Protein AF-A0A0F9JN85-F1 (afdb_monomer_lite)

Foldseek 3Di:
DPDQPQDAQDPVPDDDPVNVSSVVSVVVVCCAVVAQWDWDADVVVHQKIKIAWYWAPADPPDDIDTDHIDMEDHDDADDPAKWKKWWKAQRPHRDIYIHTFDGDNDYDYDDDDPRIDTRDMDIHD

Structure (mmCIF, N/CA/C/O backbone):
data_AF-A0A0F9JN85-F1
#
_entry.id   AF-A0A0F9JN85-F1
#
loop_
_atom_site.group_PDB
_atom_site.id
_atom_site.type_symbol
_atom_site.label_atom_id
_atom_site.label_alt_id
_atom_site.label_comp_id
_atom_site.label_asym_id
_atom_site.label_entity_id
_atom_site.label_seq_id
_atom_site.pdbx_PDB_ins_code
_atom_site.Cartn_x
_atom_site.Cartn_y
_atom_site.Cartn_z
_atom_site.occupancy
_atom_site.B_iso_or_equiv
_atom_site.auth_seq_id
_atom_site.auth_comp_id
_atom_site.auth_asym_id
_atom_site.auth_atom_id
_atom_site.pdbx_PDB_model_num
ATOM 1 N N . MET A 1 1 ? -21.813 4.625 11.075 1.00 38.69 1 MET A N 1
ATOM 2 C CA . MET A 1 1 ? -21.301 6.012 10.991 1.00 38.69 1 MET A CA 1
ATOM 3 C C . MET A 1 1 ? -19.784 5.920 11.003 1.00 38.69 1 MET A C 1
ATOM 5 O O . MET A 1 1 ? -19.260 5.353 11.948 1.00 38.69 1 MET A O 1
ATOM 9 N N . GLY A 1 2 ? -19.093 6.367 9.949 1.00 46.31 2 GLY A N 1
ATOM 10 C CA . GLY A 1 2 ? -17.648 6.147 9.726 1.00 46.31 2 GLY A CA 1
ATOM 11 C C . GLY A 1 2 ? -16.693 6.926 10.643 1.00 46.31 2 GLY A C 1
ATOM 12 O O . GLY A 1 2 ? -15.533 7.116 10.294 1.00 46.31 2 GLY A O 1
ATOM 13 N N . VAL A 1 3 ? -17.174 7.384 11.799 1.00 55.22 3 VAL A N 1
ATOM 14 C CA . VAL A 1 3 ? -16.385 8.066 12.827 1.00 55.22 3 VAL A CA 1
ATOM 15 C C . VAL A 1 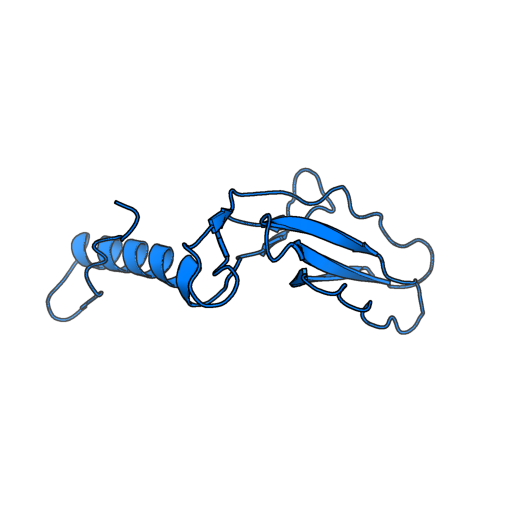3 ? -16.336 7.136 14.029 1.00 55.22 3 VAL A C 1
ATOM 17 O O . VAL A 1 3 ? -17.376 6.826 14.610 1.00 55.22 3 VAL A O 1
ATOM 20 N N . PHE A 1 4 ? -15.144 6.651 14.372 1.00 52.91 4 PHE A N 1
ATOM 21 C CA . PHE A 1 4 ? -14.970 5.849 15.576 1.00 52.91 4 PHE A CA 1
ATOM 22 C C . PHE A 1 4 ? -15.114 6.750 16.804 1.00 52.91 4 PHE A C 1
ATOM 24 O O . PHE A 1 4 ? -14.459 7.795 16.853 1.00 52.91 4 PHE A O 1
ATOM 31 N N . PRO A 1 5 ? -15.913 6.367 17.810 1.00 57.12 5 PRO A N 1
ATOM 32 C CA . PRO A 1 5 ? -15.884 7.014 19.112 1.00 57.12 5 PRO A CA 1
ATOM 33 C C . PRO A 1 5 ? -14.616 6.559 19.848 1.00 57.12 5 PRO A C 1
ATOM 35 O O . PRO A 1 5 ? -14.686 5.796 20.805 1.00 57.12 5 PRO A O 1
ATOM 38 N N . ALA A 1 6 ? -13.438 6.957 19.362 1.00 64.38 6 ALA A N 1
ATOM 39 C CA . ALA A 1 6 ? -12.192 6.611 20.026 1.00 64.38 6 ALA A CA 1
ATOM 40 C C . ALA A 1 6 ? -12.127 7.387 21.346 1.00 64.38 6 ALA A C 1
ATOM 42 O O . ALA A 1 6 ? -12.000 8.614 21.356 1.00 64.38 6 ALA A O 1
ATOM 43 N N . THR A 1 7 ? -12.246 6.673 22.464 1.00 78.50 7 THR A N 1
ATOM 44 C CA . THR A 1 7 ? -11.948 7.256 23.772 1.00 78.50 7 THR A CA 1
ATOM 45 C C . THR A 1 7 ? -10.436 7.406 23.854 1.00 78.50 7 THR A C 1
ATOM 47 O O . THR A 1 7 ? -9.712 6.434 23.655 1.00 78.50 7 THR A O 1
ATOM 50 N N . GLN A 1 8 ? -9.944 8.616 24.116 1.00 81.75 8 GLN A N 1
ATOM 51 C CA . GLN A 1 8 ? -8.508 8.838 24.256 1.00 81.75 8 GLN A CA 1
ATOM 52 C C . GLN A 1 8 ? -7.959 7.982 25.420 1.00 81.75 8 GLN A C 1
ATOM 54 O O . GLN A 1 8 ? -8.549 8.003 26.505 1.00 81.75 8 GLN A O 1
ATOM 59 N N . PRO A 1 9 ? -6.858 7.228 25.219 1.00 87.56 9 PRO A N 1
ATOM 60 C CA . PRO A 1 9 ? -6.204 6.488 26.284 1.00 87.56 9 PRO A CA 1
ATOM 61 C C . PRO A 1 9 ? -5.744 7.438 27.383 1.00 87.56 9 PRO A C 1
ATOM 63 O O . PRO A 1 9 ? -5.008 8.392 27.123 1.00 87.56 9 PRO A O 1
ATOM 66 N N . ASP A 1 10 ? -6.141 7.145 28.613 1.00 89.50 10 ASP A N 1
ATOM 67 C CA . ASP A 1 10 ? -5.716 7.890 29.790 1.00 89.50 10 ASP A CA 1
ATOM 68 C C . ASP A 1 10 ? -5.377 6.919 30.917 1.00 89.50 10 ASP A C 1
ATOM 70 O O . ASP A 1 10 ? -6.250 6.381 31.590 1.00 89.50 10 ASP A O 1
ATOM 74 N N . HIS A 1 11 ? -4.082 6.713 31.143 1.00 88.75 11 HIS A N 1
ATOM 75 C CA . HIS A 1 11 ? -3.583 5.814 32.181 1.00 88.75 11 HIS A CA 1
ATOM 76 C C . HIS A 1 11 ? -3.850 6.311 33.615 1.00 88.75 11 HIS A C 1
ATOM 78 O O . HIS A 1 11 ? -3.618 5.562 34.564 1.00 88.75 11 HIS A O 1
ATOM 84 N N . THR A 1 12 ? -4.291 7.563 33.790 1.00 90.81 12 THR A N 1
ATOM 85 C CA . THR A 1 12 ? -4.601 8.146 35.104 1.00 90.81 12 THR A CA 1
ATOM 86 C C . THR A 1 12 ? -6.059 7.937 35.512 1.00 90.81 12 THR A C 1
ATOM 88 O O . THR A 1 12 ? -6.355 7.893 36.705 1.00 90.81 12 THR A O 1
ATOM 91 N N . SER A 1 13 ? -6.962 7.755 34.541 1.00 90.00 13 SER A N 1
ATOM 92 C CA . SER A 1 13 ? -8.403 7.563 34.771 1.00 90.00 13 SER A CA 1
ATOM 93 C C . SER A 1 13 ? -8.943 6.212 34.284 1.00 90.00 13 SER A C 1
ATOM 95 O O . SER A 1 13 ? -10.009 5.781 34.724 1.00 90.00 13 SER A O 1
ATOM 97 N N . GLN A 1 14 ? -8.206 5.505 33.424 1.00 90.81 14 GLN A N 1
ATOM 98 C CA . GLN A 1 14 ? -8.538 4.178 32.909 1.00 90.81 14 GLN A CA 1
ATOM 99 C C . GLN A 1 14 ? -7.507 3.157 33.393 1.00 90.81 14 GLN A C 1
ATOM 101 O O . GLN A 1 14 ? -6.304 3.405 33.398 1.00 90.81 14 GLN A O 1
ATOM 106 N N . THR A 1 15 ? -7.965 1.957 33.744 1.00 91.12 15 THR A N 1
ATOM 107 C CA . THR A 1 15 ? -7.088 0.837 34.111 1.00 91.12 15 THR A CA 1
ATOM 108 C C . THR A 1 15 ? -7.590 -0.460 33.481 1.00 91.12 15 THR A C 1
ATOM 110 O O . THR A 1 15 ? -8.753 -0.561 33.099 1.00 91.12 15 THR A O 1
ATOM 113 N N . GLY A 1 16 ? -6.719 -1.464 33.341 1.00 90.94 16 GLY A N 1
ATOM 114 C CA . GLY A 1 16 ? -7.110 -2.796 32.864 1.00 90.94 16 GLY A CA 1
ATOM 115 C C . GLY A 1 16 ? -7.674 -2.808 31.437 1.00 90.94 16 GLY A C 1
ATOM 116 O O . GLY A 1 16 ? -7.046 -2.299 30.510 1.00 90.94 16 GLY A O 1
ATOM 117 N N . THR A 1 17 ? -8.833 -3.445 31.255 1.00 92.38 17 THR A N 1
ATOM 118 C CA . THR A 1 17 ? -9.493 -3.624 29.950 1.00 92.38 17 THR A CA 1
ATOM 119 C C . THR A 1 17 ? -9.867 -2.297 29.269 1.00 92.38 17 THR A C 1
ATOM 121 O O . THR A 1 17 ? -9.476 -2.136 28.117 1.00 92.38 17 THR A O 1
ATOM 124 N N . PRO A 1 18 ? -10.515 -1.318 29.941 1.00 88.75 18 PRO A N 1
ATOM 125 C CA . PRO A 1 18 ? -10.821 -0.009 29.350 1.00 88.75 18 PRO A CA 1
ATOM 126 C C . PRO A 1 18 ? -9.635 0.707 28.690 1.00 88.75 18 PRO A C 1
ATOM 128 O O . PRO A 1 18 ? -9.768 1.209 27.579 1.00 88.75 18 PRO A O 1
ATOM 131 N N . TYR A 1 19 ? -8.465 0.714 29.339 1.00 90.69 19 TYR A N 1
ATOM 132 C CA . TYR A 1 19 ? -7.268 1.360 28.789 1.00 90.69 19 TYR A CA 1
ATOM 133 C C . TYR A 1 19 ? -6.749 0.638 27.535 1.00 90.69 19 TYR A C 1
ATOM 135 O O . TYR A 1 19 ? -6.355 1.275 26.563 1.00 90.69 19 TYR A O 1
ATOM 143 N N . LYS A 1 20 ? -6.789 -0.702 27.525 1.00 90.12 20 LYS A N 1
ATOM 144 C CA . LYS A 1 20 ? -6.379 -1.509 26.364 1.00 90.12 20 LYS A CA 1
ATOM 145 C C . LYS A 1 20 ? -7.319 -1.308 25.175 1.00 90.12 20 LYS A C 1
ATOM 147 O O . LYS A 1 20 ? -6.839 -1.087 24.073 1.00 90.12 20 LYS A O 1
ATOM 152 N N . THR A 1 21 ? -8.631 -1.292 25.412 1.00 87.81 21 THR A N 1
ATOM 153 C CA . THR A 1 21 ? -9.624 -0.987 24.370 1.00 87.81 21 THR A CA 1
ATOM 154 C C . THR A 1 21 ? -9.409 0.411 23.786 1.00 87.81 21 THR A C 1
ATOM 156 O O . THR A 1 21 ? -9.386 0.559 22.571 1.00 87.81 21 THR A O 1
ATOM 159 N N . ALA A 1 22 ? -9.154 1.421 24.627 1.00 85.00 22 ALA A N 1
ATOM 160 C CA . ALA A 1 22 ? -8.855 2.776 24.160 1.00 85.00 22 ALA A CA 1
ATOM 161 C C . ALA A 1 22 ? -7.584 2.836 23.287 1.00 85.00 22 ALA A C 1
ATOM 163 O O . ALA A 1 22 ? -7.543 3.564 22.293 1.00 85.00 22 ALA A O 1
ATOM 164 N N . LEU A 1 23 ? -6.545 2.066 23.636 1.00 86.00 23 LEU A N 1
ATOM 165 C CA . LEU A 1 23 ? -5.328 1.955 22.825 1.00 86.00 23 LEU A CA 1
ATOM 166 C C . LEU A 1 23 ? -5.598 1.288 21.471 1.00 86.00 23 LEU A C 1
ATOM 168 O O . LEU A 1 23 ? -5.106 1.785 20.458 1.00 86.00 23 LEU A O 1
ATOM 172 N N . ASP A 1 24 ? -6.386 0.211 21.441 1.00 84.38 24 ASP A N 1
ATOM 173 C CA . ASP A 1 24 ? -6.766 -0.476 20.201 1.00 84.38 24 ASP A CA 1
ATOM 174 C C . ASP A 1 24 ? -7.593 0.443 19.286 1.00 84.38 24 ASP A C 1
ATOM 176 O O . ASP A 1 24 ? -7.318 0.537 18.085 1.00 84.38 24 ASP A O 1
ATOM 180 N N . ASP A 1 25 ? -8.536 1.197 19.857 1.00 80.00 25 ASP A N 1
ATOM 181 C CA . ASP A 1 25 ? -9.376 2.154 19.131 1.00 80.00 25 ASP A CA 1
ATOM 182 C C . ASP A 1 25 ? -8.554 3.313 18.547 1.00 80.00 25 ASP A C 1
ATOM 184 O O . ASP A 1 25 ? -8.713 3.675 17.374 1.00 80.00 25 ASP A O 1
ATOM 188 N N . VAL A 1 26 ? -7.631 3.887 19.330 1.00 78.25 26 VAL A N 1
ATOM 189 C CA . VAL A 1 26 ? -6.738 4.948 18.838 1.00 78.25 26 VAL A CA 1
ATOM 190 C C . VAL A 1 26 ? -5.737 4.412 17.823 1.00 78.25 26 VAL A C 1
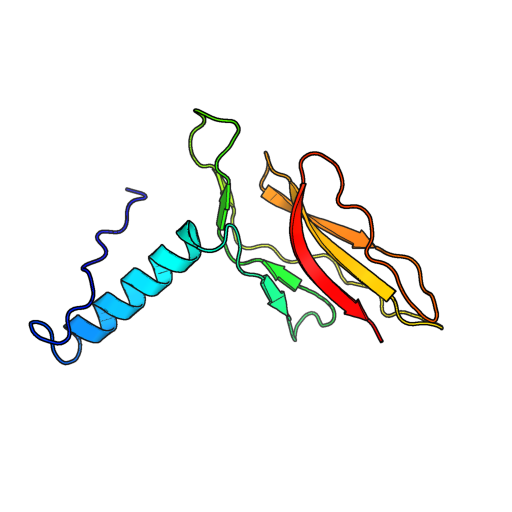ATOM 192 O O . VAL A 1 26 ? -5.483 5.094 16.833 1.00 78.25 26 VAL A O 1
ATOM 195 N N . ALA A 1 27 ? -5.208 3.199 17.986 1.00 77.12 27 ALA A N 1
ATOM 196 C CA . ALA A 1 27 ? -4.355 2.578 16.975 1.00 77.12 27 ALA A CA 1
ATOM 197 C C . ALA A 1 27 ? -5.120 2.341 15.660 1.00 77.12 27 ALA A C 1
ATOM 199 O O . ALA A 1 27 ? -4.588 2.606 14.579 1.00 77.12 27 ALA A O 1
ATOM 200 N N . ALA A 1 28 ? -6.381 1.905 15.732 1.00 71.62 28 ALA A N 1
ATOM 201 C CA . ALA A 1 28 ? -7.251 1.751 14.568 1.00 71.62 28 ALA A CA 1
ATOM 202 C C . ALA A 1 28 ? -7.555 3.099 13.884 1.00 71.62 28 ALA A C 1
ATOM 204 O O . ALA A 1 28 ? -7.533 3.186 12.654 1.00 71.62 28 ALA A O 1
ATOM 205 N N . GLY A 1 29 ? -7.779 4.167 14.659 1.00 66.25 29 GLY A N 1
ATOM 206 C CA . GLY A 1 29 ? -7.971 5.525 14.139 1.00 66.25 29 GLY A CA 1
ATOM 207 C C . GLY A 1 29 ? -6.695 6.146 13.552 1.00 66.25 29 GLY A C 1
ATOM 208 O O . GLY A 1 29 ? -6.725 6.733 12.469 1.00 66.25 29 GLY A O 1
ATOM 209 N N . ALA A 1 30 ? -5.551 5.973 14.217 1.00 67.38 30 ALA A N 1
ATOM 210 C CA . ALA A 1 30 ? -4.256 6.496 13.785 1.00 67.38 30 ALA A CA 1
ATOM 211 C C . ALA A 1 30 ? -3.790 5.873 12.463 1.00 67.38 30 ALA A C 1
ATOM 213 O O . ALA A 1 30 ? -3.238 6.585 11.626 1.00 67.38 30 ALA A O 1
ATOM 214 N N . ARG A 1 31 ? -4.090 4.588 12.219 1.00 61.81 31 ARG A N 1
ATOM 215 C CA . ARG A 1 31 ? -3.867 3.939 10.911 1.00 61.81 31 ARG A CA 1
ATOM 216 C C . ARG A 1 31 ? -4.599 4.629 9.761 1.00 61.81 31 ARG A C 1
ATOM 218 O O . ARG A 1 31 ? -4.179 4.468 8.626 1.00 61.81 31 ARG A O 1
ATOM 225 N N . ARG A 1 32 ? -5.670 5.381 10.037 1.00 56.75 32 ARG A N 1
ATOM 226 C CA . ARG A 1 32 ? -6.366 6.185 9.027 1.00 56.75 32 ARG A CA 1
ATOM 227 C C . ARG A 1 32 ? -5.705 7.555 8.878 1.00 56.75 32 ARG A C 1
ATOM 229 O O . ARG A 1 32 ? -5.408 7.966 7.771 1.00 56.75 32 ARG A O 1
ATOM 236 N N . ILE A 1 33 ? -5.436 8.276 9.964 1.00 55.78 33 ILE A N 1
ATOM 237 C CA . ILE A 1 33 ? -4.999 9.684 9.872 1.00 55.78 33 ILE A CA 1
ATOM 238 C C . ILE A 1 33 ? -3.494 9.833 9.583 1.00 55.78 33 ILE A C 1
ATOM 240 O O . ILE A 1 33 ? -3.106 10.728 8.837 1.00 55.78 33 ILE A O 1
ATOM 244 N N . ALA A 1 34 ? -2.643 8.987 10.168 1.00 48.75 34 ALA A N 1
ATOM 245 C CA . ALA A 1 34 ? -1.190 9.183 10.150 1.00 48.75 34 ALA A CA 1
ATOM 246 C C . ALA A 1 34 ? -0.504 8.630 8.888 1.00 48.75 34 ALA A C 1
ATOM 248 O O . ALA A 1 34 ? 0.586 9.078 8.539 1.00 48.75 34 ALA A O 1
ATOM 249 N N . LEU A 1 35 ? -1.130 7.669 8.203 1.00 56.50 35 LEU A N 1
ATOM 250 C CA . LEU A 1 35 ? -0.627 7.026 6.990 1.00 56.50 35 LEU A CA 1
ATOM 251 C C . LEU A 1 35 ? -1.837 6.760 6.090 1.00 56.50 35 LEU A C 1
ATOM 253 O O . LEU A 1 35 ? -2.733 6.033 6.498 1.00 56.50 35 LEU A O 1
ATOM 257 N N . TRP A 1 36 ? -1.900 7.338 4.885 1.00 69.69 36 TRP A N 1
ATOM 258 C CA . TRP A 1 36 ? -3.030 7.105 3.963 1.00 69.69 36 TRP A CA 1
ATOM 259 C C . TRP A 1 36 ? -3.271 5.605 3.718 1.00 69.69 36 TRP A C 1
ATOM 261 O O . TRP A 1 36 ? -4.412 5.178 3.542 1.00 69.69 36 TRP A O 1
ATOM 271 N N . PHE A 1 37 ? -2.195 4.812 3.787 1.00 79.06 37 PHE A N 1
ATOM 272 C CA . PHE A 1 37 ? -2.204 3.358 3.710 1.00 79.06 37 PHE A CA 1
ATOM 273 C C . PHE A 1 37 ? -1.097 2.730 4.567 1.00 79.06 37 PHE A C 1
ATOM 275 O O . PHE A 1 37 ? -0.034 3.324 4.748 1.00 79.06 37 PHE A O 1
ATOM 282 N N . TYR A 1 38 ? -1.322 1.498 5.034 1.00 84.12 38 TYR A N 1
ATOM 283 C CA . TYR A 1 38 ? -0.314 0.660 5.695 1.00 84.12 38 TYR A CA 1
ATOM 284 C C . TYR A 1 38 ? 0.014 -0.556 4.820 1.00 84.12 38 TYR A C 1
ATOM 286 O O . TYR A 1 38 ? -0.840 -1.422 4.608 1.00 84.12 38 TYR A O 1
ATOM 294 N N . SER A 1 39 ? 1.242 -0.610 4.304 1.00 88.62 39 SER A N 1
ATOM 295 C CA . SER A 1 39 ? 1.748 -1.715 3.488 1.00 88.62 39 SER A CA 1
ATOM 296 C C . SER A 1 39 ? 2.559 -2.709 4.318 1.00 88.62 39 SER A C 1
ATOM 298 O O . SER A 1 39 ? 3.373 -2.296 5.145 1.00 88.62 39 SER A O 1
ATOM 300 N N . GLU A 1 40 ? 2.404 -3.996 4.036 1.00 90.38 40 GLU A N 1
ATOM 301 C CA . GLU A 1 40 ? 3.164 -5.086 4.649 1.00 90.38 40 GLU A CA 1
ATOM 302 C C . GLU A 1 40 ? 3.563 -6.135 3.600 1.00 90.38 40 GLU A C 1
ATOM 304 O O . GLU A 1 40 ? 2.885 -6.303 2.583 1.00 90.38 40 GLU A O 1
ATOM 309 N N . GLU A 1 41 ? 4.678 -6.825 3.830 1.00 90.50 41 GLU A N 1
ATOM 310 C CA . GLU A 1 41 ? 5.063 -7.981 3.015 1.00 90.50 41 GLU A CA 1
ATOM 311 C C . GLU A 1 41 ? 4.122 -9.165 3.268 1.00 90.50 41 GLU A C 1
ATOM 313 O O . GLU A 1 41 ? 3.521 -9.291 4.339 1.00 90.50 41 GLU A O 1
ATOM 318 N N . GLN A 1 42 ? 4.002 -10.052 2.284 1.00 86.00 42 GLN A N 1
ATOM 319 C CA . GLN A 1 42 ? 3.239 -11.287 2.420 1.00 86.00 42 GLN A CA 1
ATOM 320 C C . GLN A 1 42 ? 4.149 -12.498 2.262 1.00 86.00 42 GLN A C 1
ATOM 322 O O . GLN A 1 42 ? 4.908 -12.595 1.306 1.00 86.00 42 GLN A O 1
ATOM 327 N N . SER A 1 43 ? 3.987 -13.475 3.153 1.00 83.38 43 SER A N 1
ATOM 328 C CA . SER A 1 43 ? 4.596 -14.801 3.004 1.00 83.38 43 SER A CA 1
ATOM 329 C C . SER A 1 43 ? 3.794 -15.720 2.077 1.00 83.38 43 SER A C 1
ATOM 331 O O . SER A 1 43 ? 4.278 -16.771 1.661 1.00 83.38 43 SER A O 1
ATOM 333 N N . THR A 1 44 ? 2.534 -15.382 1.776 1.00 85.12 44 THR A N 1
ATOM 334 C CA . THR A 1 44 ? 1.681 -16.144 0.857 1.00 85.12 44 THR A CA 1
ATOM 335 C C . THR A 1 44 ? 0.625 -15.241 0.193 1.00 85.12 44 THR A C 1
ATOM 337 O O . THR A 1 44 ? -0.209 -14.665 0.899 1.00 85.12 44 THR A O 1
ATOM 340 N N . PRO A 1 45 ? 0.596 -15.156 -1.151 1.00 86.88 45 PRO A N 1
ATOM 341 C CA . PRO A 1 45 ? 1.673 -15.556 -2.059 1.00 86.88 45 PRO A CA 1
ATOM 342 C C . PRO A 1 45 ? 2.964 -14.794 -1.736 1.00 86.88 45 PRO A C 1
ATOM 344 O O . PRO A 1 45 ? 2.906 -13.613 -1.400 1.00 86.88 45 PRO A O 1
ATOM 347 N N . ASP A 1 46 ? 4.109 -15.467 -1.824 1.00 89.75 46 ASP A N 1
ATOM 348 C CA . ASP A 1 46 ? 5.403 -14.796 -1.682 1.00 89.75 46 ASP A CA 1
ATOM 349 C C . ASP A 1 46 ? 5.597 -13.756 -2.800 1.00 89.75 46 ASP A C 1
ATOM 351 O O . ASP A 1 46 ? 4.934 -13.815 -3.844 1.00 89.75 46 ASP A O 1
ATOM 355 N N . MET A 1 47 ? 6.497 -12.798 -2.580 1.00 91.81 47 MET A N 1
ATOM 356 C CA . MET A 1 47 ? 6.792 -11.713 -3.519 1.00 91.81 47 MET A CA 1
ATOM 357 C C . MET A 1 47 ? 5.567 -10.840 -3.842 1.00 91.81 47 MET A C 1
ATOM 359 O O . MET A 1 47 ? 5.387 -10.374 -4.971 1.00 91.81 47 MET A O 1
ATOM 363 N N . THR A 1 48 ? 4.713 -10.602 -2.845 1.00 93.75 48 THR A N 1
ATOM 364 C CA . THR A 1 48 ? 3.585 -9.668 -2.941 1.00 93.75 48 THR A CA 1
ATOM 365 C C . THR A 1 48 ? 3.563 -8.703 -1.759 1.00 93.75 48 THR A C 1
ATOM 367 O O . THR A 1 48 ? 4.101 -8.982 -0.685 1.00 93.75 48 THR A O 1
ATOM 370 N N . VAL A 1 49 ? 2.956 -7.535 -1.973 1.00 92.69 49 VAL A N 1
ATOM 371 C CA . VAL A 1 49 ? 2.737 -6.529 -0.931 1.00 92.69 49 VAL A CA 1
ATOM 372 C C . VAL A 1 49 ? 1.244 -6.426 -0.663 1.00 92.69 49 VAL A C 1
ATOM 374 O O . VAL A 1 49 ? 0.458 -6.154 -1.577 1.00 92.69 49 VAL A O 1
ATOM 377 N N . LYS A 1 50 ? 0.867 -6.581 0.606 1.00 92.94 50 LYS A N 1
ATOM 378 C CA . LYS A 1 50 ? -0.486 -6.319 1.082 1.00 92.94 50 LYS A CA 1
ATOM 379 C C . LYS A 1 50 ? -0.601 -4.861 1.481 1.00 92.94 50 LYS A C 1
ATOM 381 O O . LYS A 1 50 ? 0.156 -4.353 2.304 1.00 92.94 50 LYS A O 1
ATOM 386 N N . LEU A 1 51 ? -1.597 -4.197 0.924 1.00 90.81 51 LEU A N 1
ATOM 387 C CA . LEU A 1 51 ? -2.007 -2.861 1.303 1.00 90.81 51 LEU A CA 1
ATOM 388 C C . LEU A 1 51 ? -3.268 -2.967 2.149 1.00 90.81 51 LEU A C 1
ATOM 390 O O . LEU A 1 51 ? -4.323 -3.372 1.661 1.00 90.81 51 LEU A O 1
ATOM 394 N N . ASN A 1 52 ? -3.165 -2.625 3.427 1.00 88.38 52 ASN A N 1
ATOM 395 C CA . ASN A 1 52 ? -4.314 -2.639 4.321 1.00 88.38 52 ASN A CA 1
ATOM 396 C C . ASN A 1 52 ? -5.298 -1.525 3.961 1.00 88.38 52 ASN A C 1
ATOM 398 O O . ASN A 1 52 ? -4.912 -0.498 3.397 1.00 88.38 52 ASN A O 1
ATOM 402 N N . ALA A 1 53 ? -6.567 -1.750 4.307 1.00 84.81 53 ALA A N 1
ATOM 403 C CA . ALA A 1 53 ? -7.633 -0.795 4.060 1.00 84.81 53 ALA A CA 1
ATOM 404 C C . ALA A 1 53 ? -7.266 0.607 4.568 1.00 84.81 53 ALA A C 1
ATOM 406 O O . ALA A 1 53 ? -6.744 0.778 5.673 1.00 84.81 53 ALA A O 1
ATOM 407 N N . GLY A 1 54 ? -7.564 1.598 3.741 1.00 82.56 54 GLY A N 1
ATOM 408 C CA . GLY A 1 54 ? -7.214 2.991 3.957 1.00 82.56 54 GLY A CA 1
ATOM 409 C C . GLY A 1 54 ? -8.298 3.904 3.415 1.00 82.56 54 GLY A C 1
ATOM 410 O O . GLY A 1 54 ? -9.421 3.481 3.123 1.00 82.56 54 GLY A O 1
ATOM 411 N N . TRP A 1 55 ? -7.964 5.176 3.279 1.00 81.56 55 TRP A N 1
ATOM 412 C CA . TRP A 1 55 ? -8.871 6.159 2.710 1.00 81.56 55 TRP A CA 1
ATOM 413 C C . TRP A 1 55 ? -8.085 7.168 1.900 1.00 81.56 55 TRP A C 1
ATOM 415 O O . TRP A 1 55 ? -6.942 7.501 2.213 1.00 81.56 55 TRP A O 1
ATOM 425 N N . ILE A 1 56 ? -8.731 7.670 0.861 1.00 81.88 56 ILE A N 1
ATOM 426 C CA . ILE A 1 56 ? -8.196 8.750 0.055 1.00 81.88 56 ILE A CA 1
ATOM 427 C C . ILE A 1 56 ? -9.093 9.954 0.273 1.00 81.88 56 ILE A C 1
ATOM 429 O O . ILE A 1 56 ? -10.299 9.916 0.008 1.00 81.88 56 ILE A O 1
ATOM 433 N N . THR A 1 57 ? -8.499 11.044 0.752 1.00 73.56 57 THR A N 1
ATOM 434 C CA . THR A 1 57 ? -9.094 12.362 0.576 1.00 73.56 57 THR A CA 1
ATOM 435 C C . THR A 1 57 ? -9.044 12.646 -0.914 1.00 73.56 57 THR A C 1
ATOM 437 O O . THR A 1 57 ? -7.965 12.899 -1.456 1.00 73.56 57 THR A O 1
ATOM 440 N N . GLY A 1 58 ? -10.188 12.557 -1.593 1.00 62.56 58 GLY A N 1
ATOM 441 C CA . GLY A 1 58 ? -10.275 13.033 -2.966 1.00 62.56 58 GLY A CA 1
ATOM 442 C C . GLY A 1 58 ? -9.843 14.501 -3.063 1.00 62.56 58 GLY A C 1
ATOM 443 O O . GLY A 1 58 ? -9.589 15.171 -2.057 1.00 62.56 58 GLY A O 1
ATOM 444 N N . VAL A 1 59 ? -9.777 15.006 -4.294 1.00 58.59 59 VAL A N 1
ATOM 445 C CA . VAL A 1 59 ? -9.527 16.423 -4.604 1.00 58.59 59 VAL A CA 1
ATOM 446 C C . VAL A 1 59 ? -10.266 17.329 -3.608 1.00 58.59 59 VAL A C 1
ATOM 448 O O . VAL A 1 59 ? -11.415 17.044 -3.261 1.00 58.59 59 VAL A O 1
ATOM 451 N N . GLN A 1 60 ? -9.593 18.381 -3.126 1.00 54.81 60 GLN A N 1
ATOM 452 C CA . GLN A 1 60 ? -10.060 19.276 -2.059 1.00 54.81 60 GLN A CA 1
ATOM 453 C C . GLN A 1 60 ? -11.580 19.529 -2.124 1.00 54.81 60 GLN A C 1
ATOM 455 O O . GLN A 1 60 ? -12.082 20.052 -3.114 1.00 54.81 60 GLN A O 1
ATOM 460 N N . GLY A 1 61 ? -12.307 19.147 -1.066 1.00 58.97 61 GLY A N 1
ATOM 461 C CA . GLY A 1 61 ? -13.770 19.289 -0.976 1.00 58.97 61 GLY A CA 1
ATOM 462 C C . GLY A 1 61 ? -14.586 18.035 -1.322 1.00 58.97 61 GLY A C 1
ATOM 463 O O . GLY A 1 61 ? -15.809 18.070 -1.206 1.00 58.97 61 GLY A O 1
ATOM 464 N N . SER A 1 62 ? -13.945 16.926 -1.704 1.00 66.50 62 SER A N 1
ATOM 465 C CA . SER A 1 62 ? -14.626 15.648 -1.965 1.00 66.50 62 SER A CA 1
ATOM 466 C C . SER A 1 62 ? -14.814 14.808 -0.699 1.00 66.50 62 SER A C 1
ATOM 468 O O . SER A 1 62 ? -14.028 14.888 0.247 1.00 66.50 62 SER A O 1
ATOM 470 N N . VAL A 1 63 ? -15.840 13.953 -0.703 1.00 73.31 63 VAL A N 1
ATOM 471 C CA . VAL A 1 63 ? -16.046 12.946 0.346 1.00 73.31 63 VAL A CA 1
ATOM 472 C C . VAL A 1 63 ? -14.870 11.952 0.337 1.00 73.31 63 VAL A C 1
ATOM 474 O O . VAL A 1 63 ? -14.466 11.507 -0.740 1.00 73.31 63 VAL A O 1
ATOM 477 N N . PRO A 1 64 ? -14.317 11.591 1.510 1.00 76.62 64 PRO A N 1
ATOM 478 C CA . PRO A 1 64 ? -13.388 10.475 1.665 1.00 76.62 64 PRO A CA 1
ATOM 479 C C . PRO A 1 64 ? -13.820 9.215 0.911 1.00 76.62 64 PRO A C 1
ATOM 481 O O . PRO A 1 64 ? -14.939 8.739 1.096 1.00 76.62 64 PRO A O 1
ATOM 484 N N . THR A 1 65 ? -12.927 8.652 0.098 1.00 79.62 65 THR A N 1
ATOM 485 C CA . THR A 1 65 ? -13.151 7.346 -0.538 1.00 79.62 65 THR A CA 1
ATOM 486 C C . THR A 1 65 ? -12.475 6.268 0.294 1.00 79.62 65 THR A C 1
ATOM 488 O O . THR A 1 65 ? -11.256 6.298 0.468 1.00 79.62 65 THR A O 1
ATOM 491 N N . GLU A 1 66 ? -13.259 5.330 0.827 1.00 83.81 66 GLU A N 1
ATOM 492 C CA . GLU A 1 66 ? -12.719 4.143 1.491 1.00 83.81 66 GLU A CA 1
ATOM 493 C C . GLU A 1 66 ? -12.116 3.198 0.454 1.00 83.81 66 GLU A C 1
ATOM 495 O O . GLU A 1 66 ? -12.713 2.914 -0.585 1.00 83.81 66 GLU A O 1
ATOM 500 N N . VAL A 1 67 ? -10.928 2.695 0.757 1.00 86.69 67 VAL A N 1
ATOM 501 C CA . VAL A 1 67 ? -10.211 1.750 -0.089 1.00 86.69 67 VAL A CA 1
ATOM 502 C C . VAL A 1 67 ? -10.051 0.467 0.705 1.00 86.69 67 VAL A C 1
ATOM 504 O O . VAL A 1 67 ? -9.445 0.461 1.776 1.00 86.69 67 VAL A O 1
ATOM 507 N N . ALA A 1 68 ? -10.621 -0.623 0.195 1.00 87.88 68 ALA A N 1
ATOM 508 C CA . ALA A 1 68 ? -10.500 -1.932 0.820 1.00 87.88 68 ALA A CA 1
ATOM 509 C C . ALA A 1 68 ? -9.054 -2.449 0.757 1.00 87.88 68 ALA A C 1
ATOM 511 O O . ALA A 1 68 ? -8.246 -2.000 -0.060 1.00 87.88 68 ALA A O 1
ATOM 512 N N . THR A 1 69 ? -8.747 -3.426 1.610 1.00 90.00 69 THR A N 1
ATOM 513 C CA . THR A 1 69 ? -7.475 -4.152 1.558 1.00 90.00 69 THR A CA 1
ATOM 514 C C . THR A 1 69 ? -7.265 -4.752 0.169 1.00 90.00 69 THR A C 1
ATOM 516 O O . THR A 1 69 ? -8.173 -5.368 -0.390 1.00 90.00 69 THR A O 1
ATOM 519 N N . GLN A 1 70 ? -6.061 -4.592 -0.367 1.00 93.56 70 GLN A N 1
ATOM 520 C CA . GLN A 1 70 ? -5.658 -5.084 -1.681 1.00 93.56 70 GLN A CA 1
ATOM 521 C C . GLN A 1 70 ? -4.276 -5.724 -1.597 1.00 93.56 70 GLN A C 1
ATOM 523 O O . GLN A 1 70 ? -3.490 -5.394 -0.714 1.00 93.56 70 GLN A O 1
ATOM 528 N N . ASN A 1 71 ? -3.961 -6.587 -2.557 1.00 94.88 71 ASN A N 1
ATOM 529 C CA . ASN A 1 71 ? -2.623 -7.138 -2.733 1.00 94.88 71 ASN A CA 1
ATOM 530 C C . ASN A 1 71 ? -2.095 -6.707 -4.101 1.00 94.88 71 ASN A C 1
ATOM 532 O O . ASN A 1 71 ? -2.872 -6.563 -5.051 1.00 94.88 71 ASN A O 1
ATOM 536 N N . THR A 1 72 ? -0.785 -6.520 -4.223 1.00 95.62 72 THR A N 1
ATOM 537 C CA . THR A 1 72 ? -0.162 -6.381 -5.543 1.00 95.62 72 THR A CA 1
ATOM 538 C C . THR A 1 72 ? -0.276 -7.687 -6.333 1.00 95.62 72 THR A C 1
ATOM 540 O O . THR A 1 72 ? -0.493 -8.764 -5.775 1.00 95.62 72 THR A O 1
ATOM 543 N N . GLY A 1 73 ? -0.048 -7.610 -7.646 1.00 92.75 73 GLY A N 1
ATOM 544 C CA . GLY A 1 73 ? 0.379 -8.792 -8.394 1.00 92.75 73 GLY A CA 1
ATOM 545 C C . GLY A 1 73 ? 1.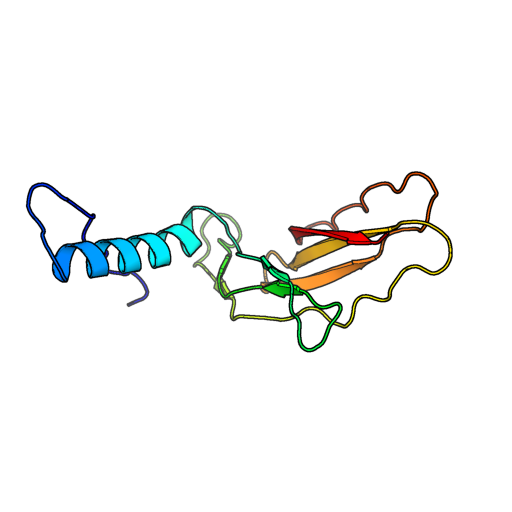735 -9.312 -7.895 1.00 92.75 73 GLY A C 1
ATOM 546 O O . GLY A 1 73 ? 2.415 -8.643 -7.110 1.00 92.75 73 GLY A O 1
ATOM 547 N N . ILE A 1 74 ? 2.128 -10.496 -8.373 1.00 93.12 74 ILE A N 1
ATOM 548 C CA . ILE A 1 74 ? 3.449 -11.076 -8.094 1.00 93.12 74 ILE A CA 1
ATOM 549 C C . ILE A 1 74 ? 4.530 -10.131 -8.624 1.00 93.12 74 ILE A C 1
ATOM 551 O O . ILE A 1 74 ? 4.538 -9.786 -9.808 1.00 93.12 74 ILE A O 1
ATOM 555 N N . ILE A 1 75 ? 5.450 -9.740 -7.749 1.00 94.38 75 ILE A N 1
ATOM 556 C CA . ILE A 1 75 ? 6.652 -8.997 -8.109 1.00 94.38 75 ILE A CA 1
ATOM 557 C C . ILE A 1 75 ? 7.698 -10.015 -8.554 1.00 94.38 75 ILE A C 1
ATOM 559 O O . ILE A 1 75 ? 8.050 -10.936 -7.823 1.00 94.38 75 ILE A O 1
ATOM 563 N N . THR A 1 76 ? 8.198 -9.882 -9.776 1.00 94.00 76 THR A N 1
ATOM 564 C CA . THR A 1 76 ? 9.222 -10.797 -10.285 1.00 94.00 76 THR A CA 1
ATOM 565 C C . THR A 1 76 ? 10.569 -10.488 -9.644 1.00 94.00 76 THR A C 1
ATOM 567 O O . THR A 1 76 ? 10.990 -9.331 -9.616 1.00 94.00 76 THR A O 1
ATOM 570 N N . ALA A 1 77 ? 11.263 -11.511 -9.148 1.00 91.88 77 ALA A N 1
ATOM 571 C CA . ALA A 1 77 ? 12.625 -11.346 -8.653 1.00 91.88 77 ALA A CA 1
ATOM 572 C C . ALA A 1 77 ? 13.562 -10.862 -9.782 1.00 91.88 77 ALA A C 1
ATOM 574 O O . ALA A 1 77 ? 13.342 -11.213 -10.948 1.00 91.88 77 ALA A O 1
ATOM 575 N N . PRO A 1 78 ? 14.581 -10.044 -9.467 1.00 93.75 78 PRO A N 1
ATOM 576 C CA . PRO A 1 78 ? 15.600 -9.657 -10.425 1.00 93.75 78 PRO A CA 1
ATOM 577 C C . PRO A 1 78 ? 16.442 -10.868 -10.835 1.00 93.75 78 PRO A C 1
ATOM 579 O O . PRO A 1 78 ? 16.552 -11.855 -10.108 1.00 93.75 78 PRO A O 1
ATOM 582 N N . SER A 1 79 ? 17.032 -10.786 -12.022 1.00 94.62 79 SER A N 1
ATOM 583 C CA . SER A 1 79 ? 17.819 -11.869 -12.615 1.00 94.62 79 SER A CA 1
ATOM 584 C C . SER A 1 79 ? 19.323 -11.691 -12.429 1.00 94.62 79 SER A C 1
ATOM 586 O O . SER A 1 79 ? 20.026 -12.668 -12.181 1.00 94.62 79 SER A O 1
ATOM 588 N N . THR A 1 80 ? 19.820 -10.459 -12.585 1.00 94.62 80 THR A N 1
ATOM 589 C CA . THR A 1 80 ? 21.259 -10.186 -12.712 1.00 94.62 80 THR A CA 1
ATOM 590 C C . THR A 1 80 ? 21.730 -9.111 -11.746 1.00 94.62 80 THR A C 1
ATOM 592 O O . THR A 1 80 ? 22.788 -9.264 -11.142 1.00 94.62 80 THR A O 1
ATOM 595 N N . ASN A 1 81 ? 20.981 -8.015 -11.607 1.00 96.31 81 ASN A N 1
ATOM 596 C CA . ASN A 1 81 ? 21.342 -6.929 -10.698 1.00 96.31 81 ASN A CA 1
ATOM 597 C C . ASN A 1 81 ? 20.170 -6.548 -9.788 1.00 96.31 81 ASN A C 1
ATOM 599 O O . ASN A 1 81 ? 19.018 -6.731 -10.184 1.00 96.31 81 ASN A O 1
ATOM 603 N N . PRO A 1 82 ? 20.441 -5.930 -8.624 1.00 96.81 82 PRO A N 1
ATOM 604 C CA . PRO A 1 82 ? 19.396 -5.380 -7.775 1.00 96.81 82 PRO A CA 1
ATOM 605 C C . PRO A 1 82 ? 18.455 -4.432 -8.531 1.00 96.81 82 PRO A C 1
ATOM 607 O O . PRO A 1 82 ? 18.842 -3.747 -9.487 1.00 96.81 82 PRO A O 1
ATOM 610 N N . ARG A 1 83 ? 17.207 -4.364 -8.069 1.00 97.62 83 ARG A N 1
ATOM 611 C CA . ARG A 1 83 ? 16.141 -3.533 -8.644 1.00 97.62 83 ARG A CA 1
ATOM 612 C C . ARG A 1 83 ? 15.339 -2.873 -7.535 1.00 97.62 83 ARG A C 1
ATOM 614 O O . ARG A 1 83 ? 15.231 -3.396 -6.429 1.00 97.62 83 ARG A O 1
ATOM 621 N N . LYS A 1 84 ? 14.752 -1.720 -7.829 1.00 96.94 84 LYS A N 1
ATOM 622 C CA . LYS A 1 84 ? 13.789 -1.074 -6.941 1.00 96.94 84 LYS A CA 1
ATOM 623 C C . LYS A 1 84 ? 12.470 -0.898 -7.660 1.00 96.94 84 LYS A C 1
ATOM 625 O O . LYS A 1 84 ? 12.451 -0.337 -8.750 1.00 96.94 84 LYS A O 1
ATOM 630 N N . ASP A 1 85 ? 11.394 -1.318 -7.016 1.00 96.88 85 ASP A N 1
ATOM 631 C CA . ASP A 1 85 ? 10.034 -1.140 -7.512 1.00 96.88 85 ASP A CA 1
ATOM 632 C C . ASP A 1 85 ? 9.265 -0.202 -6.571 1.00 96.88 85 ASP A C 1
ATOM 634 O O . ASP A 1 85 ? 9.552 -0.127 -5.371 1.00 96.88 85 ASP A O 1
ATOM 638 N N . ILE A 1 86 ? 8.280 0.520 -7.106 1.00 96.19 86 ILE A N 1
ATOM 639 C CA . ILE A 1 86 ? 7.402 1.388 -6.311 1.00 96.19 86 ILE A CA 1
ATOM 640 C C . ILE A 1 86 ? 5.984 0.845 -6.356 1.00 96.19 86 ILE A C 1
ATOM 642 O O . ILE A 1 86 ? 5.368 0.794 -7.419 1.00 96.19 86 ILE A O 1
ATOM 646 N N . VAL A 1 87 ? 5.446 0.503 -5.190 1.00 95.06 87 VAL A N 1
ATOM 647 C CA . VAL A 1 87 ? 4.019 0.233 -5.027 1.00 95.06 87 VAL A CA 1
ATOM 648 C C . VAL A 1 87 ? 3.314 1.564 -4.827 1.00 95.06 87 VAL A C 1
ATOM 650 O O . VAL A 1 87 ? 3.727 2.387 -4.002 1.00 95.06 87 VAL A O 1
ATOM 653 N N . HIS A 1 88 ? 2.240 1.780 -5.569 1.00 93.31 88 HIS A N 1
ATOM 654 C CA . HIS A 1 88 ? 1.459 3.001 -5.503 1.00 93.31 88 HIS A CA 1
ATOM 655 C C . HIS A 1 88 ? -0.035 2.711 -5.620 1.00 93.31 88 HIS A C 1
ATOM 657 O O . HIS A 1 88 ? -0.448 1.692 -6.175 1.00 93.31 88 HIS A O 1
ATOM 663 N N . VAL A 1 89 ? -0.857 3.651 -5.167 1.00 92.50 89 VAL A N 1
ATOM 664 C CA . VAL A 1 89 ? -2.303 3.632 -5.404 1.00 92.50 89 VAL A CA 1
ATOM 665 C C . VAL A 1 89 ? -2.736 4.792 -6.277 1.00 92.50 89 VAL A C 1
ATOM 667 O O . VAL A 1 89 ? -2.134 5.865 -6.263 1.00 92.50 89 VAL A O 1
ATOM 670 N N . ASP A 1 90 ? -3.787 4.578 -7.052 1.00 90.75 90 ASP A N 1
ATOM 671 C CA . ASP A 1 90 ? -4.468 5.646 -7.769 1.00 90.75 90 ASP A CA 1
ATOM 672 C C . ASP A 1 90 ? -5.193 6.591 -6.800 1.00 90.75 90 ASP A C 1
ATOM 674 O O . ASP A 1 90 ? -5.979 6.144 -5.968 1.00 90.75 90 ASP A O 1
ATOM 678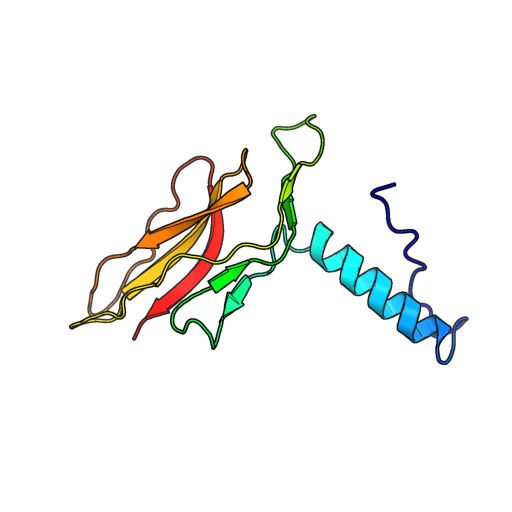 N N . ASN A 1 91 ? -4.939 7.897 -6.907 1.00 86.81 91 ASN A N 1
ATOM 679 C CA . ASN A 1 91 ? -5.463 8.894 -5.971 1.00 86.81 91 ASN A CA 1
ATOM 680 C C . ASN A 1 91 ? -6.956 9.228 -6.149 1.00 86.81 91 ASN A C 1
ATOM 682 O O . ASN A 1 91 ? -7.464 10.101 -5.447 1.00 86.81 91 ASN A O 1
ATOM 686 N N . GLN A 1 92 ? -7.653 8.577 -7.081 1.00 85.75 92 GLN A N 1
ATOM 687 C CA . GLN A 1 92 ? -9.094 8.737 -7.288 1.00 85.75 92 GLN A CA 1
ATOM 688 C C . GLN A 1 92 ? -9.851 7.435 -7.026 1.00 85.75 92 GLN A C 1
ATOM 690 O O . GLN A 1 92 ? -10.918 7.452 -6.424 1.00 85.75 92 GLN A O 1
ATOM 695 N N . THR A 1 93 ? -9.299 6.305 -7.464 1.00 85.25 93 THR A N 1
ATOM 696 C CA . THR A 1 93 ? -9.950 4.989 -7.384 1.00 85.25 93 THR A CA 1
ATOM 697 C C . THR A 1 93 ? -9.424 4.119 -6.247 1.00 85.25 93 THR A C 1
ATOM 699 O O . THR A 1 93 ? -10.073 3.145 -5.882 1.00 85.25 93 THR A O 1
ATOM 702 N N . GLY A 1 94 ? -8.241 4.424 -5.705 1.00 88.31 94 GLY A N 1
ATOM 703 C CA . GLY A 1 94 ? -7.579 3.595 -4.697 1.00 88.31 94 GLY A CA 1
ATOM 704 C C . GLY A 1 94 ? -6.982 2.294 -5.219 1.00 88.31 94 GLY A C 1
ATOM 705 O O . GLY A 1 94 ? -6.512 1.487 -4.422 1.00 88.31 94 GLY A O 1
ATOM 706 N N . THR A 1 95 ? -6.972 2.082 -6.536 1.00 91.81 95 THR A N 1
ATOM 707 C CA . THR A 1 95 ? -6.439 0.860 -7.152 1.00 91.81 95 THR A CA 1
ATOM 708 C C . THR A 1 95 ? -4.931 0.751 -6.934 1.00 91.81 95 THR A C 1
ATOM 710 O O . THR A 1 95 ? -4.194 1.676 -7.295 1.00 91.81 95 THR A O 1
ATOM 713 N N . ILE A 1 96 ? -4.473 -0.377 -6.385 1.00 94.75 96 ILE A N 1
ATOM 714 C CA . ILE A 1 96 ? -3.047 -0.676 -6.205 1.00 94.75 96 ILE A CA 1
ATOM 715 C C . ILE A 1 96 ? -2.375 -1.061 -7.530 1.00 94.75 96 ILE A C 1
ATOM 717 O O . ILE A 1 96 ? -2.942 -1.770 -8.360 1.00 94.75 96 ILE A O 1
ATOM 721 N N . ALA A 1 97 ? -1.140 -0.613 -7.720 1.00 95.19 97 ALA A N 1
ATOM 722 C CA . ALA A 1 97 ? -0.285 -1.007 -8.831 1.00 95.19 97 ALA A CA 1
ATOM 723 C C . ALA A 1 97 ? 1.197 -0.898 -8.442 1.00 95.19 97 ALA A C 1
ATOM 725 O O . ALA A 1 97 ? 1.547 -0.332 -7.404 1.00 95.19 97 ALA A O 1
ATOM 726 N N . VAL A 1 98 ? 2.063 -1.475 -9.277 1.00 96.56 98 VAL A N 1
ATOM 727 C CA . VAL A 1 98 ? 3.516 -1.475 -9.091 1.00 96.56 98 VAL A CA 1
ATOM 728 C C . VAL A 1 98 ? 4.176 -0.882 -10.329 1.00 96.56 98 VAL A C 1
ATOM 730 O O . VAL A 1 98 ? 3.952 -1.359 -11.441 1.00 96.56 98 VAL A O 1
ATOM 733 N N . THR A 1 99 ? 5.020 0.127 -10.135 1.00 96.94 99 THR A N 1
ATOM 734 C CA . THR A 1 99 ? 5.972 0.575 -11.151 1.00 96.94 99 THR A CA 1
ATOM 735 C C . THR A 1 99 ? 7.246 -0.243 -10.998 1.00 96.94 99 THR A C 1
ATOM 737 O O . THR A 1 99 ? 8.003 -0.047 -10.043 1.00 96.94 99 THR A O 1
ATOM 740 N N . THR A 1 100 ? 7.478 -1.158 -11.937 1.00 96.38 100 THR A N 1
ATOM 741 C CA . THR A 1 100 ? 8.715 -1.941 -12.008 1.00 96.38 100 THR A CA 1
ATOM 742 C C . THR A 1 100 ? 9.882 -1.048 -12.413 1.00 96.38 100 THR A C 1
ATOM 744 O O . THR A 1 100 ? 9.775 -0.277 -13.371 1.00 96.38 100 THR A O 1
ATOM 747 N N . GLY A 1 101 ? 10.990 -1.139 -11.682 1.00 96.19 101 GLY A N 1
ATOM 748 C CA . GLY A 1 101 ? 12.213 -0.429 -12.025 1.00 96.19 101 GLY A CA 1
ATOM 749 C C . GLY A 1 101 ? 13.091 -1.152 -13.029 1.00 96.19 101 GLY A C 1
ATOM 750 O O . GLY A 1 101 ? 12.706 -2.137 -13.655 1.00 96.19 101 GLY A O 1
ATOM 751 N N . THR A 1 102 ? 14.315 -0.654 -13.152 1.00 96.38 102 THR A N 1
ATOM 752 C CA . THR A 1 102 ? 15.338 -1.224 -14.030 1.00 96.38 102 THR A CA 1
ATOM 753 C C . THR A 1 102 ? 16.444 -1.836 -13.181 1.00 96.38 102 THR A C 1
ATOM 755 O O . THR A 1 102 ? 16.909 -1.212 -12.226 1.00 96.38 102 THR A O 1
ATOM 758 N N . GLU A 1 103 ? 16.863 -3.054 -13.525 1.00 96.56 103 GLU A N 1
ATOM 759 C CA . GLU A 1 103 ? 18.006 -3.713 -12.889 1.00 96.56 103 GLU A CA 1
ATOM 760 C C . GLU A 1 103 ? 19.300 -2.933 -13.156 1.00 96.56 103 GLU A C 1
ATOM 762 O O . GLU A 1 103 ? 19.624 -2.617 -14.304 1.00 96.56 103 GLU A O 1
ATOM 767 N N . ALA A 1 104 ? 20.059 -2.640 -12.101 1.00 95.44 104 ALA A N 1
ATOM 768 C CA . ALA A 1 104 ? 21.373 -2.013 -12.204 1.00 95.44 104 ALA A CA 1
ATOM 769 C C . ALA A 1 104 ? 22.212 -2.321 -10.960 1.00 95.44 104 ALA A C 1
ATOM 771 O O . ALA A 1 104 ? 21.670 -2.510 -9.877 1.00 95.44 104 ALA A O 1
ATOM 772 N N . ALA A 1 105 ? 23.543 -2.309 -11.087 1.00 95.12 105 ALA A N 1
ATOM 773 C CA . ALA A 1 105 ? 24.443 -2.505 -9.942 1.00 95.12 105 ALA A CA 1
ATOM 774 C C . ALA A 1 105 ? 24.217 -1.466 -8.821 1.00 95.12 105 ALA A C 1
ATOM 776 O O . ALA A 1 105 ? 24.467 -1.737 -7.651 1.00 95.12 105 ALA A O 1
ATOM 777 N N . SER A 1 106 ? 23.719 -0.280 -9.186 1.00 94.69 106 SER A N 1
ATOM 778 C CA . SER A 1 106 ? 23.214 0.740 -8.268 1.00 94.69 106 SER A CA 1
ATOM 779 C C . SER A 1 106 ? 21.832 1.191 -8.757 1.00 94.69 106 SER A C 1
ATOM 781 O O . SER A 1 106 ? 21.747 2.074 -9.617 1.00 94.69 106 SER A O 1
ATOM 783 N N . PRO A 1 107 ? 20.741 0.545 -8.305 1.00 94.62 107 PRO A N 1
ATOM 784 C CA . PRO A 1 107 ? 19.410 0.808 -8.832 1.00 94.62 107 PRO A CA 1
ATOM 785 C C . PRO A 1 107 ? 18.849 2.137 -8.321 1.00 94.62 107 PRO A C 1
ATOM 787 O O . PRO A 1 107 ? 18.945 2.486 -7.136 1.00 94.62 107 PRO A O 1
ATOM 790 N N . VAL A 1 108 ? 18.206 2.863 -9.231 1.00 96.31 108 VAL A N 1
ATOM 791 C CA . VAL A 1 108 ? 17.511 4.123 -8.951 1.00 96.31 108 VAL A CA 1
ATOM 792 C C . VAL A 1 108 ? 16.017 3.885 -8.780 1.00 96.31 108 VAL A C 1
ATOM 794 O O . VAL A 1 108 ? 15.459 2.941 -9.338 1.00 96.31 108 VAL A O 1
ATOM 797 N N . ASP A 1 109 ? 15.376 4.736 -7.986 1.00 95.00 109 ASP A N 1
ATOM 798 C CA . ASP A 1 109 ? 13.945 4.640 -7.725 1.00 95.00 109 ASP A CA 1
ATOM 799 C C . ASP A 1 109 ? 13.170 5.029 -9.009 1.00 95.00 109 ASP A C 1
ATOM 801 O O . ASP A 1 109 ? 13.471 6.067 -9.611 1.00 95.00 109 ASP A O 1
ATOM 805 N N . PRO A 1 110 ? 12.183 4.228 -9.452 1.00 95.94 110 PRO A N 1
ATOM 806 C CA . PRO A 1 110 ? 11.311 4.581 -10.569 1.00 95.94 110 PRO A CA 1
ATOM 807 C C . PRO A 1 110 ? 10.524 5.867 -10.313 1.00 95.94 110 PRO A C 1
ATOM 809 O O . PRO A 1 110 ? 10.143 6.172 -9.182 1.00 95.94 110 PRO A O 1
ATOM 812 N N . THR A 1 111 ? 10.202 6.599 -11.379 1.00 95.88 111 THR A N 1
ATOM 813 C CA . THR A 1 111 ? 9.302 7.751 -11.276 1.00 95.88 111 THR A CA 1
ATOM 814 C C . THR A 1 111 ? 7.903 7.298 -10.859 1.00 95.88 111 THR A C 1
ATOM 816 O O . THR A 1 111 ? 7.320 6.396 -11.462 1.00 95.88 111 THR A O 1
ATOM 819 N N . VAL A 1 112 ? 7.339 7.956 -9.847 1.00 93.19 112 VAL A N 1
ATOM 820 C CA . VAL A 1 112 ? 5.943 7.749 -9.452 1.00 93.19 112 VAL A CA 1
ATOM 821 C C . VAL A 1 112 ? 5.035 8.364 -10.524 1.00 93.19 112 VAL A C 1
ATOM 823 O O . VAL A 1 112 ? 5.191 9.552 -10.818 1.00 93.19 112 VAL A O 1
ATOM 826 N N . PRO A 1 113 ? 4.096 7.608 -11.126 1.00 94.12 113 PRO A N 1
ATOM 827 C CA . PRO A 1 113 ? 3.214 8.166 -12.144 1.00 94.12 113 PRO A CA 1
ATOM 828 C C . PRO A 1 113 ? 2.336 9.293 -11.582 1.00 94.12 113 PRO A C 1
ATOM 830 O O . PRO A 1 113 ? 1.983 9.302 -10.402 1.00 94.12 113 PRO A O 1
ATOM 833 N N . ASN A 1 114 ? 1.948 10.243 -12.435 1.00 92.88 114 ASN A N 1
ATOM 834 C CA . ASN A 1 114 ? 1.093 11.350 -12.011 1.00 92.88 114 ASN A CA 1
ATOM 835 C C . ASN A 1 114 ? -0.269 10.846 -11.498 1.00 92.88 114 ASN A C 1
ATOM 837 O O . ASN A 1 114 ? -0.827 9.881 -12.024 1.00 92.88 114 ASN A O 1
ATOM 841 N N . GLY A 1 115 ? -0.808 11.512 -10.475 1.00 89.38 115 GLY A N 1
ATOM 842 C CA . GLY A 1 115 ? -2.058 11.098 -9.831 1.00 89.38 115 GLY A CA 1
ATOM 843 C C . GLY A 1 115 ? -1.943 9.798 -9.026 1.00 89.38 115 GLY A C 1
ATOM 844 O O . GLY A 1 115 ? -2.959 9.186 -8.704 1.00 89.38 115 GLY A O 1
ATOM 845 N N . LYS A 1 116 ? -0.725 9.345 -8.705 1.00 90.75 116 LYS A N 1
ATOM 846 C CA . LYS A 1 116 ? -0.500 8.186 -7.838 1.00 90.75 116 LYS A CA 1
ATOM 847 C C . LYS A 1 116 ? 0.101 8.604 -6.505 1.00 90.75 116 LYS A C 1
ATOM 849 O O . LYS A 1 116 ? 0.849 9.573 -6.411 1.00 90.75 116 LYS A O 1
ATOM 854 N N . ILE A 1 117 ? -0.232 7.838 -5.480 1.00 89.44 117 ILE A N 1
ATOM 855 C CA . ILE A 1 117 ? 0.280 7.991 -4.123 1.00 89.44 117 ILE A CA 1
ATOM 856 C C . ILE A 1 117 ? 1.255 6.836 -3.902 1.00 89.44 117 ILE A C 1
ATOM 858 O O . ILE A 1 117 ? 0.815 5.684 -3.940 1.00 89.44 117 ILE A O 1
ATOM 862 N N . PRO A 1 118 ? 2.557 7.090 -3.697 1.00 91.44 118 PRO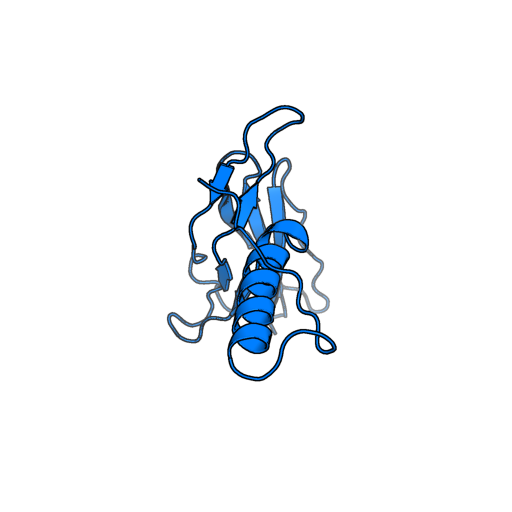 A N 1
ATOM 863 C CA . PRO A 1 118 ? 3.498 6.027 -3.377 1.00 91.44 118 PRO A CA 1
ATOM 864 C C . PRO A 1 118 ? 3.208 5.497 -1.968 1.00 91.44 118 PRO A C 1
ATOM 866 O O . PRO A 1 118 ? 3.061 6.278 -1.029 1.00 91.44 118 PRO A O 1
ATOM 869 N N . VAL A 1 119 ? 3.121 4.174 -1.826 1.00 90.62 119 VAL A N 1
ATOM 870 C CA . VAL A 1 119 ? 2.808 3.512 -0.545 1.00 90.62 119 VAL A CA 1
ATOM 871 C C . VAL A 1 119 ? 3.949 2.637 -0.038 1.00 90.62 119 VAL A C 1
ATOM 873 O O . VAL A 1 119 ? 4.107 2.503 1.169 1.00 90.62 119 VAL A O 1
ATOM 876 N N . ALA A 1 120 ? 4.779 2.090 -0.931 1.00 91.25 120 ALA A N 1
ATOM 877 C CA . ALA A 1 120 ? 5.968 1.338 -0.546 1.00 91.25 120 ALA A CA 1
ATOM 878 C C . ALA A 1 120 ? 7.052 1.397 -1.627 1.00 91.25 120 ALA A C 1
ATOM 880 O O . ALA A 1 120 ? 6.758 1.494 -2.820 1.00 91.25 120 ALA A O 1
ATOM 881 N N . ARG A 1 121 ? 8.311 1.264 -1.199 1.00 93.94 121 ARG A N 1
ATOM 882 C CA . ARG A 1 121 ? 9.446 0.951 -2.071 1.00 93.94 121 ARG A CA 1
ATOM 883 C C . ARG A 1 121 ? 9.916 -0.464 -1.770 1.00 93.94 121 ARG A C 1
ATOM 885 O O . ARG A 1 121 ? 10.267 -0.755 -0.628 1.00 93.94 121 ARG A O 1
ATOM 892 N N . VAL A 1 122 ? 9.963 -1.305 -2.795 1.00 94.06 122 VAL A N 1
ATOM 893 C CA . VAL A 1 122 ? 10.438 -2.687 -2.698 1.00 94.06 122 VAL A CA 1
ATOM 894 C C . VAL A 1 122 ? 11.867 -2.727 -3.219 1.00 94.06 122 VAL A C 1
ATOM 896 O O . VAL A 1 122 ? 12.107 -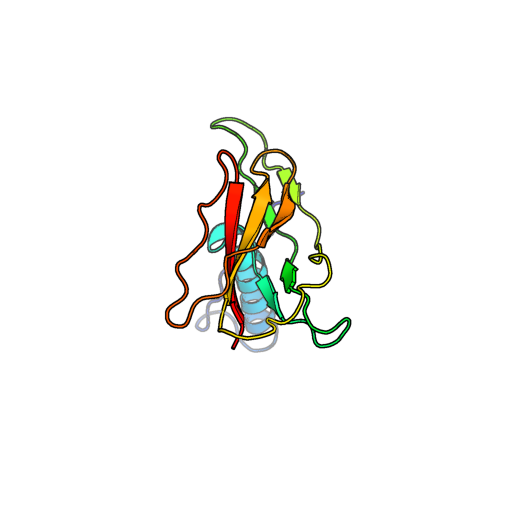2.431 -4.387 1.00 94.06 122 VAL A O 1
ATOM 899 N N . ASN A 1 123 ? 12.819 -3.047 -2.343 1.00 93.50 123 ASN A N 1
ATOM 900 C CA . ASN A 1 123 ? 14.210 -3.254 -2.735 1.00 93.50 123 ASN A CA 1
ATOM 901 C C . ASN A 1 123 ? 14.414 -4.745 -2.989 1.00 93.50 123 ASN A C 1
ATOM 903 O O . ASN A 1 123 ? 14.261 -5.549 -2.073 1.00 93.50 123 ASN A O 1
ATOM 907 N N . LEU A 1 124 ? 14.757 -5.092 -4.221 1.00 91.12 124 LEU A N 1
ATOM 908 C CA . LEU A 1 124 ? 15.019 -6.455 -4.648 1.00 91.12 124 LEU A CA 1
ATOM 909 C C . LEU A 1 124 ? 16.526 -6.609 -4.842 1.00 91.12 124 LEU A C 1
ATOM 911 O O . LEU A 1 124 ? 17.133 -5.804 -5.556 1.00 91.12 124 LEU A O 1
ATOM 915 N N . VAL A 1 125 ? 17.115 -7.608 -4.191 1.00 86.00 125 VAL A N 1
ATOM 916 C CA . VAL A 1 125 ? 18.561 -7.877 -4.185 1.00 86.00 125 VAL A CA 1
ATOM 917 C C . VAL A 1 125 ? 18.874 -9.259 -4.718 1.00 86.00 125 VAL A C 1
ATOM 919 O O . VAL A 1 125 ? 18.006 -10.148 -4.574 1.00 86.00 125 VAL A O 1
#

Secondary structure (DSSP, 8-state):
--S---PPP-TTT--SHHHHHHHHHHHHHHHHHT-S--EEEESSSSSEEEE--EEE--STT---EEE--EEPPPPPPPSSS-EEEEEEEETTT--EEEE-----SSPPPPPPPTTEEEEEEEEE-

Sequence (125 aa):
MGVFPATQPDHTSQTGTPYKTALDDVAAGARRIALWFYSEEQSTPDMTVKLNAGWITGVQGSVPTEVATQNTGIITAPSTNPRKDIVHVDNQTGTIAVTTGTEAASPVDPTVPNGKIPVARVNLV

Radius of gyration: 18.23 Å; chains: 1; bounding box: 46×35×49 Å

pLDDT: mean 85.0, std 13.04, range [38.69, 97.62]

Organism: NCBI:txid412755